Protein AF-A0A8S3C136-F1 (afdb_monomer_lite)

InterPro domains:
  IPR012599 Peptidase C1A, propeptide [PF08127] (1-37)
  IPR038765 Papain-like cysteine peptidase superfamily [SSF54001] (2-79)

Organism: NCBI:txid392030

pLDDT: mean 90.48, std 9.06, range [63.97, 98.38]

Radius of gyration: 19.3 Å; chains: 1; bounding box: 35×32×48 Å

Foldseek 3Di:
DVQVVVVVVVDPDHDDDDPCPPPDPVVVVVVVPDDPVCCVVCVPDDDDDDDDDPPDDPDDDPCVVCVVPVVSVDDDDPDD

Structure (mmCIF, N/CA/C/O backbone):
data_AF-A0A8S3C136-F1
#
_entry.id   AF-A0A8S3C136-F1
#
loop_
_atom_site.group_PDB
_atom_site.id
_atom_site.type_symbol
_atom_site.label_atom_id
_atom_site.label_alt_id
_atom_site.label_comp_id
_atom_site.label_asym_id
_atom_site.label_entity_id
_atom_site.label_seq_id
_atom_site.pdbx_PDB_ins_code
_atom_site.Cartn_x
_atom_site.Cartn_y
_atom_site.Cartn_z
_atom_site.occupancy
_atom_site.B_iso_or_equiv
_atom_site.auth_seq_id
_atom_site.auth_comp_id
_atom_site.auth_asym_id
_atom_site.auth_atom_id
_atom_site.pdbx_PDB_model_num
ATOM 1 N N . GLU A 1 1 ? 4.726 -9.970 -21.846 1.00 84.12 1 GLU A N 1
ATOM 2 C CA . GLU A 1 1 ? 5.392 -11.180 -21.329 1.00 84.12 1 GLU A CA 1
ATOM 3 C C . GLU A 1 1 ? 5.244 -11.276 -19.812 1.00 84.12 1 GLU A C 1
ATOM 5 O O . GLU A 1 1 ? 4.363 -12.007 -19.384 1.00 84.12 1 GLU A O 1
ATOM 10 N N . LEU A 1 2 ? 5.896 -10.409 -19.025 1.00 92.25 2 LEU A N 1
ATOM 11 C CA . LEU A 1 2 ? 5.834 -10.407 -17.548 1.00 92.25 2 LEU A CA 1
ATOM 12 C C . LEU A 1 2 ? 4.422 -10.496 -16.924 1.00 92.25 2 LEU A C 1
ATOM 14 O O . LEU A 1 2 ? 4.199 -11.270 -16.004 1.00 92.25 2 LEU A O 1
ATOM 18 N N . ILE A 1 3 ? 3.444 -9.724 -17.415 1.00 95.19 3 ILE A N 1
ATOM 19 C CA . ILE A 1 3 ? 2.059 -9.776 -16.897 1.00 95.19 3 ILE A CA 1
ATOM 20 C C . ILE A 1 3 ? 1.461 -11.182 -17.041 1.00 95.19 3 ILE A C 1
ATOM 22 O O . ILE A 1 3 ? 0.797 -11.672 -16.131 1.00 95.19 3 ILE A O 1
ATOM 26 N N . ASN A 1 4 ? 1.686 -11.820 -18.191 1.00 96.06 4 ASN A N 1
ATOM 27 C CA . ASN A 1 4 ? 1.143 -13.144 -18.475 1.00 96.06 4 ASN A CA 1
ATOM 28 C C . ASN A 1 4 ? 1.850 -14.204 -17.633 1.00 96.06 4 ASN A C 1
ATOM 30 O O . ASN A 1 4 ? 1.180 -15.087 -17.114 1.00 96.06 4 ASN A O 1
ATOM 34 N N . GLU A 1 5 ? 3.165 -14.081 -17.447 1.00 96.38 5 GLU A N 1
ATOM 35 C CA . GLU A 1 5 ? 3.941 -14.960 -16.564 1.00 96.38 5 GLU A CA 1
ATOM 36 C C . GLU A 1 5 ? 3.443 -14.890 -15.117 1.00 96.38 5 GLU A C 1
ATOM 38 O O . GLU A 1 5 ? 3.188 -15.923 -14.502 1.00 96.38 5 GLU A O 1
ATOM 43 N N . ILE A 1 6 ? 3.221 -13.681 -14.591 1.00 96.00 6 ILE A N 1
ATOM 44 C CA . ILE A 1 6 ? 2.679 -13.490 -13.238 1.00 96.00 6 ILE A CA 1
ATOM 45 C C . ILE A 1 6 ? 1.283 -14.113 -13.125 1.00 96.00 6 ILE A C 1
ATOM 47 O O . ILE A 1 6 ? 0.999 -14.846 -12.180 1.00 96.00 6 ILE A O 1
ATOM 51 N N . ASN A 1 7 ? 0.407 -13.847 -14.097 1.00 97.44 7 ASN A N 1
ATOM 52 C CA . ASN A 1 7 ? -0.968 -14.344 -14.067 1.00 97.44 7 ASN A CA 1
ATOM 53 C C . ASN A 1 7 ? -1.062 -15.863 -14.284 1.00 97.44 7 ASN A C 1
ATOM 55 O O . ASN A 1 7 ? -2.014 -16.482 -13.804 1.00 97.44 7 ASN A O 1
ATOM 59 N N . ALA A 1 8 ? -0.086 -16.476 -14.958 1.00 97.62 8 ALA A N 1
ATOM 60 C CA . ALA A 1 8 ? -0.009 -17.925 -15.137 1.00 97.62 8 ALA A CA 1
ATOM 61 C C . ALA A 1 8 ? 0.216 -18.671 -13.814 1.00 97.62 8 ALA A C 1
ATOM 63 O O . ALA A 1 8 ? -0.225 -19.809 -13.681 1.00 97.62 8 ALA A O 1
ATOM 64 N N . ALA A 1 9 ? 0.825 -18.026 -12.816 1.00 96.25 9 ALA A N 1
ATOM 65 C CA . ALA A 1 9 ? 0.969 -18.598 -11.479 1.00 96.25 9 ALA A CA 1
ATOM 66 C C . ALA A 1 9 ? -0.364 -18.701 -10.705 1.00 96.25 9 ALA A C 1
ATOM 68 O O . ALA A 1 9 ? -0.390 -19.322 -9.646 1.00 96.25 9 ALA A O 1
ATOM 69 N N . GLN A 1 10 ? -1.455 -18.100 -11.209 1.00 91.62 10 GLN A N 1
ATOM 70 C CA . GLN A 1 10 ? -2.809 -18.151 -10.633 1.00 91.62 10 GLN A CA 1
ATOM 71 C C . GLN A 1 10 ? -2.856 -17.897 -9.118 1.00 91.62 10 GLN A C 1
ATOM 73 O O . GLN A 1 10 ? -3.479 -18.631 -8.352 1.00 91.62 10 GLN A O 1
ATOM 78 N N . THR A 1 11 ? -2.180 -16.838 -8.682 1.00 95.44 11 THR A N 1
ATOM 79 C CA . THR A 1 11 ? -2.148 -16.435 -7.275 1.00 95.44 11 THR A CA 1
ATOM 80 C C . THR A 1 11 ? -3.449 -15.727 -6.865 1.00 95.44 11 THR A C 1
ATOM 82 O O . THR A 1 11 ? -4.412 -15.626 -7.625 1.00 95.44 11 THR A O 1
ATOM 85 N N . THR A 1 12 ? -3.493 -15.203 -5.640 1.00 97.38 12 THR A N 1
ATOM 86 C CA . THR A 1 12 ? -4.644 -14.464 -5.094 1.00 97.38 12 THR A CA 1
ATOM 87 C C . THR A 1 12 ? -4.849 -13.071 -5.702 1.00 97.38 12 THR A C 1
ATOM 89 O O . THR A 1 12 ? -5.794 -12.376 -5.332 1.00 97.38 12 THR A O 1
ATOM 92 N N . TRP A 1 13 ? -3.993 -12.643 -6.633 1.00 96.88 13 TRP A N 1
ATOM 93 C CA . TRP A 1 13 ? -4.054 -11.334 -7.280 1.00 96.88 13 TRP A CA 1
ATOM 94 C C . TRP A 1 13 ? -3.753 -11.444 -8.779 1.00 96.88 13 TRP A C 1
ATOM 96 O O . TRP A 1 13 ? -3.240 -12.452 -9.256 1.00 96.88 13 TRP A O 1
ATOM 106 N N . LYS A 1 14 ? -4.099 -10.399 -9.540 1.00 96.25 14 LYS A N 1
ATOM 107 C CA . LYS A 1 14 ? -3.884 -10.338 -10.993 1.00 96.25 14 LYS A CA 1
ATOM 108 C C . LYS A 1 14 ? -3.034 -9.130 -11.366 1.00 96.25 14 LYS A C 1
ATOM 110 O O . LYS A 1 14 ? -3.320 -8.014 -10.935 1.00 96.25 14 LYS A O 1
ATOM 115 N N . ALA A 1 15 ? -2.028 -9.344 -12.205 1.00 96.06 15 ALA A N 1
ATOM 116 C CA . ALA A 1 15 ? -1.254 -8.288 -12.840 1.00 96.06 15 ALA A CA 1
ATOM 117 C C . ALA A 1 15 ? -2.001 -7.712 -14.053 1.00 96.06 15 ALA A C 1
ATOM 119 O O . ALA A 1 15 ? -2.666 -8.437 -14.798 1.00 96.06 15 ALA A O 1
ATOM 120 N N . ALA A 1 16 ? -1.847 -6.407 -14.279 1.00 95.25 16 ALA A N 1
ATOM 121 C CA . ALA A 1 16 ? -2.425 -5.682 -15.407 1.00 95.25 16 ALA A CA 1
ATOM 122 C C . ALA A 1 16 ? -1.510 -4.521 -15.843 1.00 95.25 16 ALA A C 1
ATOM 124 O O . ALA A 1 16 ? -0.631 -4.113 -15.072 1.00 95.25 16 ALA A O 1
ATOM 125 N N . PRO A 1 17 ? -1.699 -3.967 -17.058 1.00 94.56 17 PRO A N 1
ATOM 126 C CA . PRO A 1 17 ? -1.007 -2.761 -17.483 1.00 94.56 17 PRO A CA 1
ATOM 127 C C . PRO A 1 17 ? -1.186 -1.597 -16.507 1.00 94.56 17 PRO A C 1
ATOM 129 O O . PRO A 1 17 ? -2.297 -1.330 -16.056 1.00 94.56 17 PRO A O 1
ATOM 132 N N . SER A 1 18 ? -0.099 -0.892 -16.189 1.00 90.56 18 SER A N 1
ATOM 133 C CA . SER A 1 18 ? -0.121 0.262 -15.283 1.00 90.56 18 SER A CA 1
ATOM 134 C C . SER A 1 18 ? 0.548 1.480 -15.916 1.00 90.56 18 SER A C 1
ATOM 136 O O . SER A 1 18 ? 1.356 1.353 -16.840 1.00 90.56 18 SER A O 1
ATOM 138 N N . LYS A 1 19 ? 0.273 2.674 -15.368 1.00 88.88 19 LYS A N 1
ATOM 139 C CA . LYS A 1 19 ? 0.902 3.933 -15.811 1.00 88.88 19 LYS A CA 1
ATOM 140 C C . LYS A 1 19 ? 2.434 3.924 -15.716 1.00 88.88 19 LYS A C 1
ATOM 142 O O . LYS A 1 19 ? 3.073 4.775 -16.324 1.00 88.88 19 LYS A O 1
ATOM 147 N N . PHE A 1 20 ? 3.010 2.992 -14.953 1.00 89.50 20 PHE A N 1
ATOM 148 C CA . PHE A 1 20 ? 4.448 2.881 -14.708 1.00 89.50 20 PHE A CA 1
ATOM 149 C C . PHE A 1 20 ? 5.193 2.103 -15.796 1.00 89.50 20 PHE A C 1
ATOM 151 O O . PHE A 1 20 ? 6.417 2.143 -15.830 1.00 89.50 20 PHE A O 1
ATOM 158 N N . MET A 1 21 ? 4.493 1.423 -16.709 1.00 89.50 21 MET A N 1
ATOM 159 C CA . MET A 1 21 ? 5.143 0.613 -17.751 1.00 89.50 21 MET A CA 1
ATOM 160 C C . MET A 1 21 ? 5.963 1.434 -18.751 1.00 89.50 21 MET A C 1
ATOM 162 O O . MET A 1 21 ? 6.846 0.891 -19.403 1.00 89.50 21 MET A O 1
ATOM 166 N N . THR A 1 22 ? 5.692 2.736 -18.861 1.00 91.06 22 THR A N 1
ATOM 167 C CA . THR A 1 22 ? 6.438 3.672 -19.718 1.00 91.06 22 THR A CA 1
ATOM 168 C C . THR A 1 22 ? 7.517 4.448 -18.964 1.00 91.06 22 THR A C 1
ATOM 170 O O . 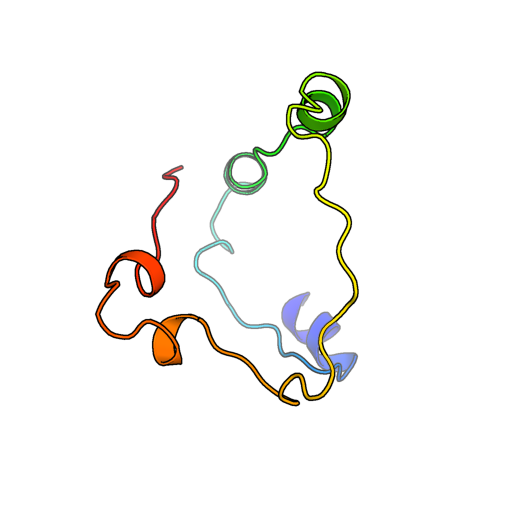THR A 1 22 ? 8.186 5.299 -19.546 1.00 91.06 22 THR A O 1
ATOM 173 N N . TRP A 1 23 ? 7.669 4.218 -17.657 1.00 93.25 23 TRP A N 1
ATOM 174 C CA . TRP A 1 23 ? 8.601 4.974 -16.828 1.00 93.25 23 TRP A CA 1
ATOM 175 C C . TRP A 1 23 ? 10.000 4.362 -16.893 1.00 93.25 23 TRP A C 1
ATOM 177 O O . TRP A 1 23 ? 10.164 3.151 -17.033 1.00 93.25 23 TRP A O 1
ATOM 187 N N . SER A 1 24 ? 11.028 5.202 -16.746 1.00 94.50 24 SER A N 1
ATOM 188 C CA . SER A 1 24 ? 12.398 4.707 -16.610 1.00 94.50 24 SER A CA 1
ATOM 189 C C . SER A 1 24 ? 12.567 3.947 -15.295 1.00 94.50 24 SER A C 1
ATOM 191 O O . SER A 1 24 ? 11.905 4.247 -14.297 1.00 94.50 24 SER A O 1
ATOM 193 N N . LYS A 1 25 ? 13.521 3.010 -15.263 1.00 93.94 25 LYS A N 1
ATOM 194 C CA . LYS A 1 25 ? 13.901 2.311 -14.028 1.00 93.94 25 LYS A CA 1
ATOM 195 C C . LYS A 1 25 ? 14.235 3.296 -12.904 1.00 93.94 25 LYS A C 1
ATOM 197 O O . LYS A 1 25 ? 13.788 3.105 -11.785 1.00 93.94 25 LYS A O 1
ATOM 202 N N . GLU A 1 26 ? 14.955 4.373 -13.214 1.00 94.19 26 GLU A N 1
ATOM 203 C CA . GLU A 1 26 ? 15.284 5.437 -12.258 1.00 94.19 26 GLU A CA 1
ATOM 204 C C . GLU A 1 26 ? 14.036 6.126 -11.687 1.00 94.19 26 GLU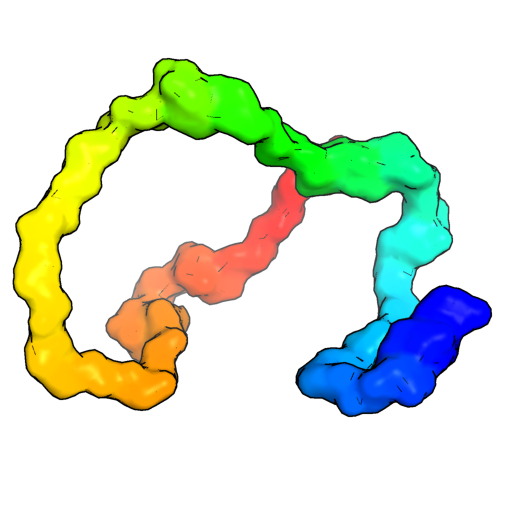 A C 1
ATOM 206 O O . GLU A 1 26 ? 13.938 6.319 -10.477 1.00 94.19 26 GLU A O 1
ATOM 211 N N . SER A 1 27 ? 13.044 6.427 -12.533 1.00 93.81 27 SER A N 1
ATOM 212 C CA . SER A 1 27 ? 11.776 7.022 -12.088 1.00 93.81 27 SER A CA 1
ATOM 213 C C . SER A 1 27 ? 11.004 6.089 -11.156 1.00 93.81 27 SER A C 1
ATOM 215 O O . SER A 1 27 ? 10.402 6.547 -10.192 1.00 93.81 27 SER A O 1
ATOM 217 N N . ILE A 1 28 ? 11.021 4.781 -11.431 1.00 93.81 28 ILE A N 1
ATOM 218 C CA . ILE A 1 28 ? 10.393 3.773 -10.566 1.00 93.81 28 ILE A CA 1
ATOM 219 C C . ILE A 1 28 ? 11.155 3.667 -9.240 1.00 93.81 28 ILE A C 1
ATOM 221 O O . ILE A 1 28 ? 10.535 3.648 -8.181 1.00 93.81 28 ILE A O 1
ATOM 225 N N . THR A 1 29 ? 12.491 3.663 -9.272 1.00 93.19 29 THR A N 1
ATOM 226 C CA . THR A 1 29 ? 13.320 3.617 -8.059 1.00 93.19 29 THR A CA 1
ATOM 227 C C . T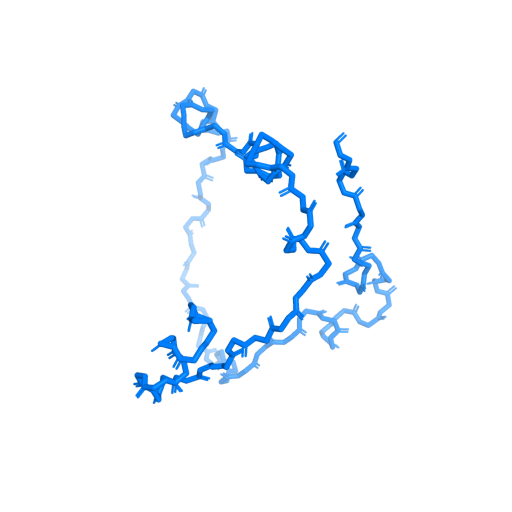HR A 1 29 ? 13.088 4.817 -7.146 1.00 93.19 29 THR A C 1
ATOM 229 O O . THR A 1 29 ? 13.042 4.642 -5.932 1.00 93.19 29 THR A O 1
ATOM 232 N N . ARG A 1 30 ? 12.859 6.017 -7.696 1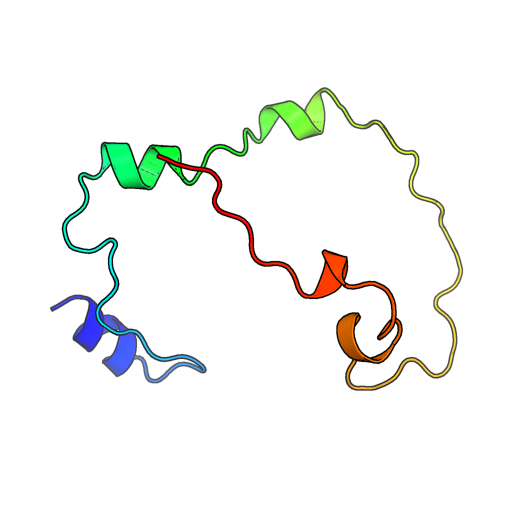.00 92.94 30 ARG A N 1
ATOM 233 C CA . ARG A 1 30 ? 12.511 7.211 -6.901 1.00 92.94 30 ARG A CA 1
ATOM 234 C C . ARG A 1 30 ? 11.220 7.058 -6.093 1.00 92.94 30 ARG A C 1
ATOM 236 O O . ARG A 1 30 ? 11.100 7.678 -5.041 1.00 92.94 30 ARG A O 1
ATOM 243 N N . LEU A 1 31 ? 10.286 6.2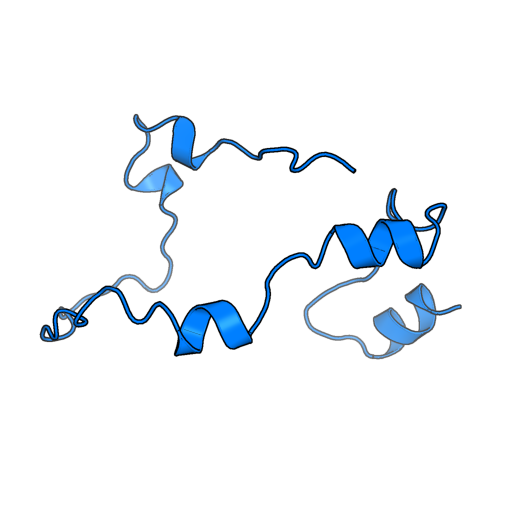08 -6.530 1.00 93.56 31 LEU A N 1
ATOM 244 C CA . LEU A 1 31 ? 9.073 5.919 -5.759 1.00 93.56 31 LEU A CA 1
ATOM 245 C C . LEU A 1 31 ? 9.365 5.094 -4.491 1.00 93.56 31 LEU A C 1
ATOM 247 O O . LEU A 1 31 ? 8.589 5.136 -3.541 1.00 93.56 31 LEU A O 1
ATOM 251 N N . MET A 1 32 ? 10.500 4.390 -4.441 1.00 93.25 32 MET A N 1
ATOM 252 C CA . MET A 1 32 ? 10.920 3.517 -3.337 1.00 93.25 32 MET A CA 1
ATOM 253 C C . MET A 1 32 ? 11.846 4.246 -2.343 1.00 93.25 32 MET A C 1
ATOM 255 O O . MET A 1 32 ? 12.911 3.749 -1.990 1.00 93.25 32 MET A O 1
ATOM 259 N N . GLY A 1 33 ? 11.462 5.448 -1.903 1.00 90.12 33 GLY A N 1
ATOM 260 C CA . GLY A 1 33 ? 12.324 6.358 -1.129 1.00 90.12 33 GLY A CA 1
ATOM 261 C C . GLY A 1 33 ? 12.553 6.010 0.351 1.00 90.12 33 GLY A C 1
ATOM 262 O O . GLY A 1 33 ? 13.209 6.773 1.060 1.00 90.12 33 GLY A O 1
ATOM 263 N N . VAL A 1 34 ? 12.011 4.896 0.848 1.00 89.25 34 VAL A N 1
ATOM 264 C CA . VAL A 1 34 ? 12.174 4.484 2.251 1.00 89.25 34 VAL A CA 1
ATOM 265 C C . VAL A 1 34 ? 13.570 3.893 2.457 1.00 89.25 34 VAL A C 1
ATOM 267 O O . VAL A 1 34 ? 13.913 2.878 1.857 1.00 89.25 34 VAL A O 1
ATOM 270 N N . ARG A 1 35 ? 14.369 4.515 3.330 1.00 88.00 35 ARG A N 1
ATOM 271 C CA . ARG A 1 35 ? 15.739 4.091 3.658 1.00 88.00 35 ARG A CA 1
ATOM 272 C C . ARG A 1 35 ? 15.755 3.207 4.916 1.00 88.00 35 ARG A C 1
ATOM 274 O O . ARG A 1 35 ? 15.423 3.727 5.984 1.00 88.00 35 ARG A O 1
ATOM 281 N N . PRO A 1 36 ? 16.126 1.913 4.840 1.00 81.75 36 PRO A N 1
ATOM 282 C CA . PRO A 1 36 ? 16.131 1.002 5.993 1.00 81.75 36 PRO A CA 1
ATOM 283 C C . PRO A 1 36 ? 16.929 1.515 7.201 1.00 81.75 36 PRO A C 1
ATOM 285 O O . PRO A 1 36 ? 16.498 1.387 8.343 1.00 81.75 36 PRO A O 1
ATOM 288 N N . GLU A 1 37 ? 18.060 2.166 6.948 1.00 82.62 37 GLU A N 1
ATOM 289 C CA . GLU A 1 37 ? 18.942 2.760 7.954 1.00 82.62 37 GLU A CA 1
ATOM 290 C C . GLU A 1 37 ? 18.267 3.858 8.787 1.00 82.62 37 GLU A C 1
ATOM 292 O O . GLU A 1 37 ? 18.657 4.087 9.933 1.00 82.62 37 GLU A O 1
ATOM 297 N N . TYR A 1 38 ? 17.225 4.507 8.253 1.00 76.19 38 TYR A N 1
ATOM 298 C CA . TYR A 1 38 ? 16.471 5.520 8.985 1.00 76.19 38 TYR A CA 1
ATOM 299 C C . TYR A 1 38 ? 15.745 4.905 10.188 1.00 76.19 38 TYR A C 1
ATOM 301 O O . TYR A 1 38 ? 15.709 5.527 11.248 1.00 76.19 38 TYR A O 1
ATOM 309 N N . PHE A 1 39 ? 15.240 3.672 10.065 1.00 70.81 39 PHE A N 1
ATOM 310 C CA . PHE A 1 39 ? 14.555 2.972 11.158 1.00 70.81 39 PHE A CA 1
ATOM 311 C C . PHE A 1 39 ? 15.496 2.602 12.302 1.00 70.81 39 PHE A C 1
ATOM 313 O O . PHE A 1 39 ? 15.107 2.704 13.463 1.00 70.81 39 PHE A O 1
ATOM 320 N N . GLU A 1 40 ? 16.734 2.209 11.996 1.00 71.56 40 GLU A N 1
ATOM 321 C CA . GLU A 1 40 ? 17.722 1.879 13.029 1.00 71.56 40 GLU A CA 1
ATOM 322 C C . GLU A 1 40 ? 18.187 3.120 13.795 1.00 71.56 40 GLU A C 1
ATOM 324 O O . GLU A 1 40 ? 18.413 3.057 15.003 1.00 71.56 40 GLU A O 1
ATOM 329 N N . GLN A 1 41 ? 18.282 4.259 13.106 1.00 71.62 41 GLN A N 1
ATOM 330 C CA . GLN A 1 41 ? 18.734 5.527 13.684 1.00 71.62 41 GLN A CA 1
ATOM 331 C C . GLN A 1 41 ? 17.626 6.289 14.429 1.00 71.62 41 GLN A C 1
ATOM 333 O O . GLN A 1 41 ? 17.928 7.081 15.318 1.00 71.62 41 GLN A O 1
ATOM 338 N N . HIS A 1 42 ? 16.354 6.050 14.092 1.00 68.25 42 HIS A N 1
ATOM 339 C CA . HIS A 1 42 ? 15.204 6.807 14.598 1.00 68.25 42 HIS A CA 1
ATOM 340 C C . HIS A 1 42 ? 14.157 5.898 15.254 1.00 68.25 42 HIS A C 1
ATOM 342 O O . HIS A 1 42 ? 12.960 6.046 15.003 1.00 68.25 42 HIS A O 1
ATOM 348 N N . LYS A 1 43 ? 14.582 4.976 16.131 1.00 66.62 43 LYS A N 1
ATOM 349 C CA . LYS A 1 43 ? 13.688 4.235 17.047 1.00 66.62 43 LYS A CA 1
ATOM 350 C C . LYS A 1 43 ? 13.033 5.208 18.042 1.00 66.62 43 LYS A C 1
ATOM 352 O O . LYS A 1 43 ? 13.400 5.267 19.208 1.00 66.62 43 LYS A O 1
ATOM 357 N N . LEU A 1 44 ? 12.108 6.033 17.556 1.00 63.97 44 LEU A N 1
ATOM 358 C CA . LEU A 1 44 ? 11.601 7.219 18.250 1.00 63.97 44 LEU A CA 1
ATOM 359 C C . LEU A 1 44 ? 10.355 6.962 19.100 1.00 63.97 44 LEU A C 1
ATOM 361 O O . LEU A 1 44 ? 9.817 7.902 19.676 1.00 63.97 44 LEU A O 1
ATOM 365 N N . ILE A 1 45 ? 9.882 5.721 19.213 1.00 66.75 45 ILE A N 1
ATOM 366 C CA . ILE A 1 45 ? 8.716 5.416 20.042 1.00 66.75 45 ILE A CA 1
ATOM 367 C C . ILE A 1 45 ? 8.973 4.111 20.784 1.00 66.75 45 ILE A C 1
ATOM 369 O O . ILE A 1 45 ? 9.115 3.057 20.167 1.00 66.75 45 ILE A O 1
ATOM 373 N N . THR A 1 46 ? 9.010 4.181 22.115 1.00 73.75 46 THR A N 1
ATOM 374 C CA . THR A 1 46 ? 8.853 2.996 22.958 1.00 73.75 46 THR A CA 1
ATOM 375 C C . THR A 1 46 ? 7.454 2.447 22.688 1.00 73.75 46 THR A C 1
ATOM 377 O O . THR A 1 46 ? 6.482 3.146 22.985 1.00 73.75 46 THR A O 1
ATOM 380 N N . PRO A 1 47 ? 7.311 1.251 22.092 1.00 76.81 47 PRO A N 1
ATOM 381 C CA . PRO A 1 47 ? 5.994 0.704 21.821 1.00 76.81 47 PRO A CA 1
ATOM 382 C C . PRO A 1 47 ? 5.234 0.564 23.140 1.00 76.81 47 PRO A C 1
ATOM 384 O O . PRO A 1 47 ? 5.755 0.011 24.110 1.00 76.81 47 PRO A O 1
ATOM 387 N N . ILE A 1 48 ? 4.003 1.073 23.179 1.00 83.50 48 ILE A N 1
ATOM 388 C CA . ILE A 1 48 ? 3.109 0.813 24.304 1.00 83.50 48 ILE A CA 1
ATOM 389 C C . ILE A 1 48 ? 2.671 -0.639 24.173 1.00 83.50 48 ILE A C 1
ATOM 391 O O . ILE A 1 48 ? 1.952 -1.001 23.243 1.00 83.50 48 ILE A O 1
ATOM 395 N N . GLN A 1 49 ? 3.130 -1.474 25.097 1.00 85.62 49 GLN A N 1
ATOM 396 C CA . GLN A 1 49 ? 2.635 -2.835 25.220 1.00 85.62 49 GLN A CA 1
ATOM 397 C C . GLN A 1 49 ? 1.292 -2.793 25.943 1.00 85.62 49 GLN A C 1
ATOM 399 O O . GLN A 1 49 ? 1.178 -2.220 27.026 1.00 85.62 49 GLN A O 1
ATOM 404 N N . HIS A 1 50 ? 0.275 -3.387 25.333 1.00 86.38 50 HIS A N 1
ATOM 405 C CA . HIS A 1 50 ? -1.029 -3.565 25.948 1.00 86.38 50 HIS A CA 1
ATOM 406 C C . HIS A 1 50 ? -1.558 -4.960 25.625 1.00 86.38 50 HIS A C 1
ATOM 408 O O . HIS A 1 50 ? -1.203 -5.553 24.605 1.00 86.38 50 HIS A O 1
ATOM 414 N N . GLU A 1 51 ? -2.430 -5.470 26.490 1.00 92.25 51 GLU A N 1
ATOM 415 C CA . GLU A 1 51 ? -3.154 -6.711 26.231 1.00 92.25 51 GLU A CA 1
ATOM 416 C C . GLU A 1 51 ? -4.025 -6.554 24.983 1.00 92.25 51 GLU A C 1
ATOM 418 O O . GLU A 1 51 ? -4.705 -5.535 24.806 1.00 92.25 51 GLU A O 1
ATOM 423 N N . VAL A 1 52 ? -4.006 -7.559 24.107 1.00 88.50 52 VAL A N 1
ATOM 424 C CA . VAL A 1 52 ? -4.872 -7.568 22.925 1.00 88.50 52 VAL A CA 1
ATOM 425 C C . VAL A 1 52 ? -6.324 -7.703 23.401 1.00 88.50 52 VAL A C 1
ATOM 427 O O . VAL A 1 52 ? -6.643 -8.669 24.101 1.00 88.50 52 VAL A O 1
ATOM 430 N N . PRO A 1 53 ? -7.224 -6.766 23.050 1.00 88.88 53 PRO A N 1
ATOM 431 C CA . PRO A 1 53 ? -8.615 -6.846 23.475 1.00 88.88 53 PRO A CA 1
ATOM 432 C C . PRO A 1 53 ? -9.293 -8.122 22.968 1.00 88.88 53 PRO A C 1
ATOM 434 O O . PRO A 1 53 ? -9.073 -8.559 21.838 1.00 88.88 53 PRO A O 1
ATOM 437 N N . LYS A 1 54 ? -10.172 -8.707 23.787 1.00 92.81 54 LYS A N 1
ATOM 438 C CA . LYS A 1 54 ? -11.062 -9.783 23.329 1.00 92.81 54 LYS A CA 1
ATOM 439 C C . LYS A 1 54 ? -12.118 -9.206 22.379 1.00 92.81 54 LYS A C 1
ATOM 441 O O . LYS A 1 54 ? -12.635 -8.123 22.635 1.00 92.81 54 LYS A O 1
ATOM 446 N N . GLY A 1 55 ? -12.476 -9.958 2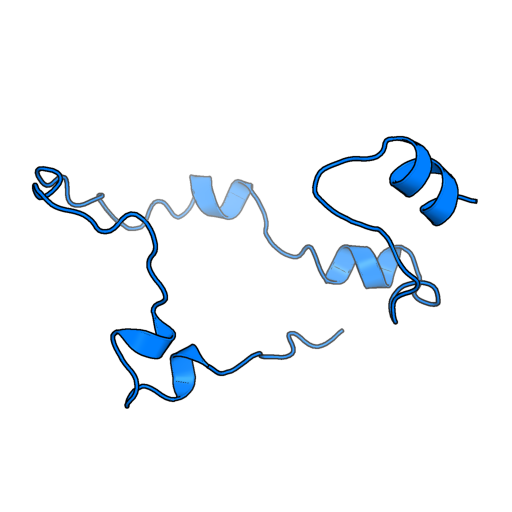1.336 1.00 93.69 55 GLY A N 1
ATOM 447 C CA . GLY A 1 55 ? -13.563 -9.590 20.419 1.00 93.69 55 GLY A CA 1
ATOM 448 C C . GLY A 1 55 ? -13.172 -8.613 19.309 1.00 93.69 55 GLY A C 1
ATOM 449 O O . GLY A 1 55 ? -13.995 -7.794 18.910 1.00 93.69 55 GLY A O 1
ATOM 450 N N . LEU A 1 56 ? -11.931 -8.677 18.813 1.00 95.25 56 LEU A N 1
ATOM 451 C CA . LEU A 1 56 ? -11.571 -7.988 17.572 1.00 95.25 56 LEU A CA 1
ATOM 452 C C . LEU A 1 56 ? -12.439 -8.502 16.409 1.00 95.25 56 LEU A C 1
ATOM 454 O O . LEU A 1 56 ? -12.731 -9.699 16.365 1.00 95.25 56 LEU A O 1
ATOM 458 N N . PRO A 1 57 ? -12.856 -7.625 15.481 1.00 96.06 57 PRO A N 1
ATOM 459 C CA . PRO A 1 57 ? -13.657 -8.042 14.341 1.00 96.06 57 PRO A CA 1
ATOM 460 C C . PRO A 1 57 ? -12.804 -8.818 13.331 1.00 96.06 57 PRO A C 1
ATOM 462 O O . PRO A 1 57 ? -11.613 -8.549 13.177 1.00 96.06 57 PRO A O 1
ATOM 465 N N . ASP A 1 58 ? -13.437 -9.716 12.576 1.00 96.56 58 ASP A N 1
ATOM 466 C CA . ASP A 1 58 ? -12.768 -10.461 11.498 1.00 96.56 58 ASP A CA 1
ATOM 467 C C . ASP A 1 58 ? -12.279 -9.543 10.363 1.00 96.56 58 ASP A C 1
ATOM 469 O O . ASP A 1 58 ? -11.352 -9.885 9.633 1.00 96.56 58 ASP A O 1
ATOM 473 N N . ASN A 1 59 ? -12.903 -8.369 10.205 1.00 97.44 59 ASN A N 1
ATOM 474 C CA . ASN A 1 59 ? -12.546 -7.354 9.218 1.00 97.44 59 ASN A CA 1
ATOM 475 C C . ASN A 1 59 ? -12.618 -5.958 9.844 1.00 97.44 59 ASN A C 1
ATOM 477 O O . ASN A 1 59 ? -13.516 -5.670 10.633 1.00 97.44 59 ASN A O 1
ATOM 481 N N . PHE A 1 60 ? -11.702 -5.074 9.453 1.00 96.88 60 PHE A N 1
ATOM 482 C CA . PHE A 1 60 ? -11.663 -3.696 9.931 1.00 96.88 60 PHE A CA 1
ATOM 483 C C . PHE A 1 60 ? -11.279 -2.738 8.802 1.00 96.88 60 PHE A C 1
ATOM 485 O O . PHE A 1 60 ? -10.268 -2.944 8.131 1.00 96.88 60 PHE A O 1
ATOM 492 N N . ASP A 1 61 ? -12.052 -1.664 8.638 1.00 97.94 61 ASP A N 1
ATOM 493 C CA . ASP A 1 61 ? -11.729 -0.545 7.754 1.00 97.94 61 ASP A CA 1
ATOM 494 C C . ASP A 1 61 ? -11.782 0.768 8.544 1.00 97.94 61 ASP A C 1
ATOM 496 O O . ASP A 1 61 ? -12.820 1.172 9.074 1.00 97.94 61 ASP A O 1
ATOM 500 N N . ALA A 1 62 ? -10.649 1.467 8.608 1.00 98.00 62 ALA A N 1
ATOM 501 C CA . ALA A 1 62 ? -10.539 2.742 9.309 1.00 98.00 62 ALA A CA 1
ATOM 502 C C . ALA A 1 62 ? -11.487 3.813 8.736 1.00 98.00 62 ALA A C 1
ATOM 504 O O . ALA A 1 62 ? -11.933 4.705 9.461 1.00 98.00 62 ALA A O 1
ATOM 505 N N . ARG A 1 63 ? -11.821 3.732 7.443 1.00 97.75 63 ARG A N 1
ATOM 506 C CA . ARG A 1 63 ? -12.719 4.686 6.774 1.00 97.75 63 ARG A CA 1
ATOM 507 C C . ARG A 1 63 ? -14.162 4.549 7.254 1.00 97.75 63 ARG A C 1
ATOM 509 O O . ARG A 1 63 ? -14.874 5.555 7.264 1.00 97.75 63 ARG A O 1
ATOM 516 N N . ASP A 1 64 ? -14.561 3.342 7.654 1.00 97.81 64 ASP A N 1
ATOM 517 C CA . ASP A 1 64 ? -15.893 3.038 8.184 1.00 97.81 64 ASP A CA 1
ATOM 518 C C . ASP A 1 64 ? -15.972 3.350 9.681 1.00 97.81 64 ASP A C 1
ATOM 520 O O . ASP A 1 64 ? -16.972 3.891 10.150 1.00 97.81 64 ASP A O 1
ATOM 524 N N . GLN A 1 65 ? -14.894 3.073 10.425 1.00 98.06 65 GLN A N 1
ATOM 525 C CA . GLN A 1 65 ? -14.820 3.344 11.863 1.00 98.06 65 GLN A CA 1
ATOM 526 C C . GLN A 1 65 ? -14.774 4.848 12.186 1.00 98.06 65 GLN A C 1
ATOM 528 O O . GLN A 1 65 ? -15.330 5.284 13.198 1.00 98.06 65 GLN A O 1
ATOM 533 N N . TRP A 1 66 ? -14.124 5.647 11.333 1.00 98.19 66 TRP A N 1
ATOM 534 C CA . TRP A 1 66 ? -13.996 7.099 11.497 1.00 98.19 66 TRP A CA 1
ATOM 535 C C . TRP A 1 66 ? -14.490 7.846 10.250 1.00 98.19 66 TRP A C 1
ATOM 537 O O . TRP A 1 66 ? -13.714 8.510 9.556 1.00 98.19 66 TRP A O 1
ATOM 547 N N . PRO A 1 67 ? -15.804 7.802 9.962 1.00 97.62 67 PRO A N 1
ATOM 548 C CA . PRO A 1 67 ? -16.353 8.275 8.692 1.00 97.62 67 PRO A CA 1
ATOM 549 C C . PRO A 1 67 ? -16.239 9.794 8.505 1.00 97.62 67 PRO A C 1
ATOM 551 O O . PRO A 1 67 ? -16.201 10.269 7.366 1.00 97.62 67 PRO A O 1
ATOM 554 N N . ASN A 1 68 ? -16.153 10.539 9.614 1.00 98.19 68 ASN A N 1
ATOM 555 C CA . ASN A 1 68 ? -16.012 11.996 9.642 1.00 98.19 68 ASN A CA 1
ATOM 556 C C . ASN A 1 68 ? -14.563 12.463 9.406 1.00 98.19 68 ASN A C 1
ATOM 558 O O . ASN A 1 68 ? -14.333 13.640 9.132 1.00 98.19 68 ASN A O 1
ATOM 562 N N . CYS A 1 69 ? -13.581 11.559 9.477 1.00 98.38 69 CYS A N 1
ATOM 563 C CA . CYS A 1 69 ? -12.176 11.866 9.230 1.00 98.38 69 CYS A CA 1
ATOM 564 C C . CYS A 1 69 ? -11.854 11.705 7.739 1.00 98.38 69 CYS A C 1
ATOM 566 O O . CYS A 1 69 ? -11.376 10.663 7.295 1.00 98.38 69 CYS A O 1
ATOM 568 N N . GLN A 1 70 ? -12.103 12.757 6.954 1.00 97.06 70 GLN A N 1
ATOM 569 C CA . GLN A 1 70 ? -11.916 12.722 5.494 1.00 97.06 70 GLN A CA 1
ATOM 570 C C . GLN A 1 70 ? -10.478 12.393 5.066 1.00 97.06 70 GLN A C 1
ATOM 572 O O . GLN A 1 70 ? -10.281 11.747 4.041 1.00 97.06 70 GLN A O 1
ATOM 577 N N . SER A 1 71 ? -9.481 12.762 5.875 1.00 98.06 71 SER A N 1
ATOM 578 C CA . SER A 1 71 ? -8.067 12.466 5.612 1.00 98.06 71 SER A CA 1
ATOM 579 C C . SER A 1 71 ? -7.762 10.968 5.494 1.00 98.06 71 SER A C 1
ATOM 581 O O . SER A 1 71 ? -6.851 10.597 4.766 1.00 98.06 71 SER A O 1
ATOM 583 N N . ILE A 1 72 ? -8.533 10.091 6.146 1.00 97.81 72 ILE A N 1
ATOM 584 C CA . ILE A 1 72 ? -8.335 8.629 6.084 1.00 97.81 72 ILE A CA 1
ATOM 585 C C . ILE A 1 72 ? -8.720 8.073 4.700 1.00 97.81 72 ILE A C 1
ATOM 587 O O . ILE A 1 72 ? -8.246 7.017 4.288 1.00 97.81 72 ILE A O 1
ATOM 591 N N . LYS A 1 73 ? -9.572 8.788 3.957 1.00 97.50 73 LYS A N 1
ATOM 592 C CA . LYS A 1 73 ? -10.019 8.411 2.607 1.00 97.50 73 LYS A CA 1
ATOM 593 C C . LYS A 1 73 ? -9.126 8.999 1.508 1.00 97.50 73 LYS A C 1
ATOM 595 O O . LYS A 1 73 ? -9.311 8.673 0.338 1.00 97.50 73 LYS A O 1
ATOM 600 N N . GLU A 1 74 ? -8.196 9.880 1.866 1.00 97.75 74 GLU A N 1
ATOM 601 C CA . GLU A 1 74 ? -7.377 10.644 0.930 1.00 97.75 74 GLU A CA 1
ATOM 602 C C . GLU A 1 74 ? -6.199 9.807 0.401 1.00 97.75 74 GLU A C 1
ATOM 604 O O . GLU A 1 74 ? -5.359 9.338 1.168 1.00 97.75 74 GLU A O 1
ATOM 609 N N . VAL A 1 75 ? -6.097 9.659 -0.924 1.00 96.56 75 VAL A N 1
ATOM 610 C CA . VAL A 1 75 ? -4.920 9.075 -1.586 1.00 96.56 75 VAL A CA 1
ATOM 611 C C . VAL A 1 75 ? -4.057 10.208 -2.130 1.00 96.56 75 VAL A C 1
ATOM 613 O O . VAL A 1 75 ? -4.505 10.971 -2.986 1.00 96.56 75 VAL A O 1
ATOM 616 N N . ARG A 1 76 ? -2.820 10.319 -1.634 1.00 96.38 76 ARG A N 1
ATOM 617 C CA . ARG A 1 76 ? -1.887 11.403 -1.982 1.00 96.38 76 ARG A CA 1
ATOM 618 C C . ARG A 1 76 ? -0.904 11.005 -3.079 1.00 96.38 76 ARG A C 1
ATOM 620 O O . ARG A 1 76 ? -0.593 9.830 -3.254 1.00 96.38 76 ARG A O 1
ATOM 627 N N . ASP A 1 77 ? -0.392 12.010 -3.784 1.00 93.94 77 ASP A N 1
ATOM 628 C CA . ASP A 1 77 ? 0.683 11.872 -4.767 1.00 93.94 77 ASP A CA 1
ATOM 629 C C . ASP A 1 77 ? 2.013 12.320 -4.140 1.00 93.94 77 ASP A C 1
ATOM 631 O O . ASP A 1 77 ? 2.133 13.454 -3.677 1.00 93.94 77 ASP A O 1
ATOM 635 N N . GLN A 1 78 ? 3.008 11.428 -4.111 1.00 93.88 78 GLN A N 1
ATOM 636 C CA . GLN A 1 78 ? 4.361 11.750 -3.637 1.00 93.88 78 GLN A CA 1
ATOM 637 C C . GLN A 1 78 ? 5.186 12.541 -4.668 1.00 93.88 78 GLN A C 1
ATOM 639 O O . GLN A 1 78 ? 6.326 12.909 -4.391 1.00 93.88 78 GLN A O 1
ATOM 644 N N . GLY A 1 79 ? 4.627 12.781 -5.856 1.00 88.00 79 GLY A N 1
ATOM 645 C CA . GLY A 1 79 ? 5.316 13.355 -6.997 1.00 88.00 79 GLY A CA 1
ATOM 646 C C . GLY A 1 79 ? 6.161 12.325 -7.746 1.00 88.00 79 GLY A C 1
ATOM 647 O O . GLY A 1 79 ? 6.070 11.111 -7.541 1.00 88.00 79 GLY A O 1
ATOM 648 N N . ARG A 1 80 ? 6.995 12.838 -8.648 1.00 67.25 80 ARG A N 1
ATOM 649 C CA . ARG A 1 80 ? 8.118 12.096 -9.222 1.00 67.25 80 ARG A CA 1
ATOM 650 C C . ARG A 1 80 ? 9.383 12.556 -8.550 1.00 67.25 80 ARG A C 1
ATOM 652 O O . ARG A 1 80 ? 9.596 13.785 -8.500 1.00 67.25 80 ARG A O 1
#

Secondary structure (DSSP, 8-state):
-HHHHHHHT--SS-----GGGGS-HHHHHHH----HHHHHH---------PPPTT--S---HHHHSTT-GGGGPPPP---

Sequence (80 aa):
ELINEINAAQTTWKAAPSKFMTWSKESITRLMGVRPEYFEQHKLITPIQHEVPKGLPDNFDARDQWPNCQSIKEVRDQGR